Protein AF-A0A7J4INT4-F1 (afdb_monomer)

Foldseek 3Di:
DCLVALLNVLVVLCVVVVNDLVNLCVQQVPDSVVVVCVNVLHDDLVSLVRSQVVSVHDSVVSNCRSVVVPDPDD

Radius of gyration: 11.89 Å; Cα contacts (8 Å, |Δi|>4): 72; chains: 1; bounding box: 32×24×35 Å

Mean predicted aligned error: 5.92 Å

Secondary structure (DSSP, 8-state):
-----HHHHHHHHHHHHT--HHHHHHHHT--HHHHHHHTTT---HHHHHHHHHHTT--HHHHHHHHTT------

Structure (mmCIF, N/CA/C/O backbone):
data_AF-A0A7J4INT4-F1
#
_entry.id   AF-A0A7J4INT4-F1
#
loop_
_atom_site.group_PDB
_atom_site.id
_atom_site.type_symbol
_atom_site.label_atom_id
_atom_site.label_alt_id
_atom_site.label_comp_id
_atom_site.label_asym_id
_atom_site.label_entity_id
_atom_site.label_seq_id
_atom_site.pdbx_PDB_ins_code
_atom_site.Cartn_x
_atom_site.Cartn_y
_atom_site.Cartn_z
_atom_site.occupancy
_atom_site.B_iso_or_equiv
_atom_site.auth_seq_id
_atom_site.auth_comp_id
_atom_site.auth_asym_id
_atom_site.auth_atom_id
_atom_site.pdbx_PDB_model_num
ATOM 1 N N . MET A 1 1 ? 21.637 -5.446 -8.534 1.00 41.97 1 MET A N 1
ATOM 2 C CA . MET A 1 1 ? 21.193 -4.230 -9.238 1.00 41.97 1 MET A CA 1
ATOM 3 C C . MET A 1 1 ? 19.783 -3.999 -8.732 1.00 4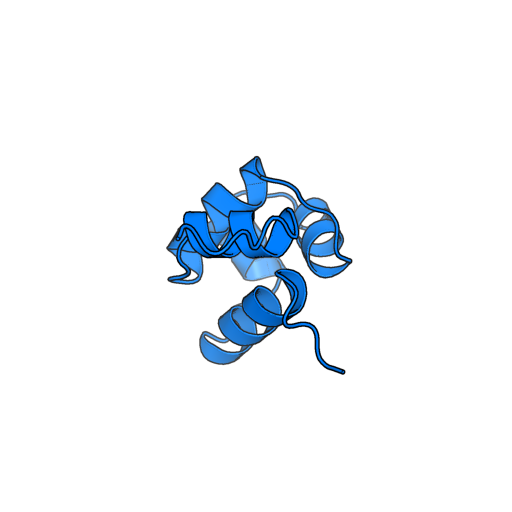1.97 1 MET A C 1
ATOM 5 O O . MET A 1 1 ? 18.926 -4.808 -9.049 1.00 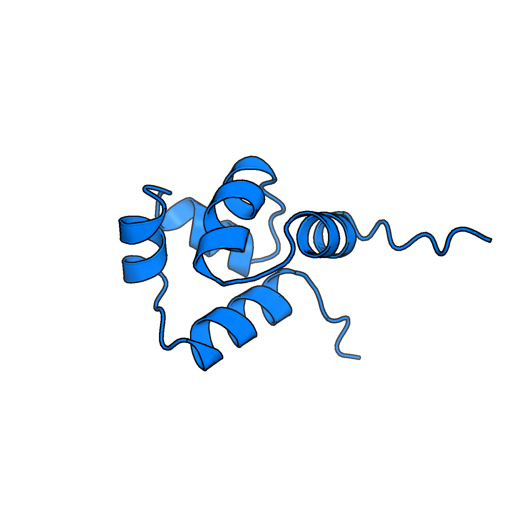41.97 1 MET A O 1
ATOM 9 N N . LEU A 1 2 ? 19.590 -3.082 -7.774 1.00 46.38 2 LEU A N 1
ATOM 10 C CA . LEU A 1 2 ? 18.245 -2.755 -7.293 1.00 46.38 2 LEU A CA 1
ATOM 11 C C . LEU A 1 2 ? 17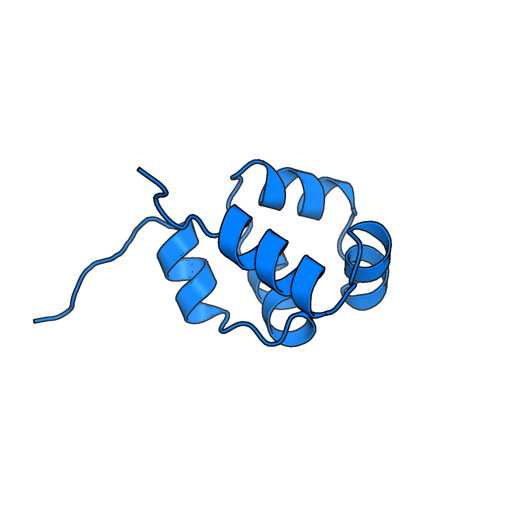.590 -1.926 -8.395 1.00 46.38 2 LEU A C 1
ATOM 13 O O . LEU A 1 2 ? 17.733 -0.709 -8.434 1.00 46.38 2 LEU A O 1
ATOM 17 N N . GLU A 1 3 ? 16.978 -2.607 -9.356 1.00 52.69 3 GLU A N 1
ATOM 18 C CA . GLU A 1 3 ? 15.914 -1.994 -10.136 1.00 52.69 3 GLU A CA 1
ATOM 19 C C . GLU A 1 3 ? 14.833 -1.640 -9.107 1.00 52.69 3 GLU A C 1
ATOM 21 O O . GLU A 1 3 ? 14.250 -2.535 -8.499 1.00 52.69 3 GLU A O 1
ATOM 26 N N . ASP A 1 4 ? 14.690 -0.348 -8.795 1.00 61.97 4 ASP A N 1
ATOM 27 C CA . ASP A 1 4 ? 13.731 0.189 -7.819 1.00 61.97 4 ASP A CA 1
ATOM 28 C C . ASP A 1 4 ? 12.315 -0.022 -8.392 1.00 61.97 4 ASP A C 1
ATOM 30 O O . ASP A 1 4 ? 11.696 0.861 -8.992 1.00 61.97 4 ASP A O 1
ATOM 34 N N . ASN A 1 5 ? 11.848 -1.268 -8.328 1.00 75.19 5 ASN A N 1
ATOM 35 C CA . ASN A 1 5 ? 10.527 -1.657 -8.782 1.00 75.19 5 ASN A CA 1
ATOM 36 C C . ASN A 1 5 ? 9.476 -1.045 -7.854 1.00 75.19 5 ASN A C 1
ATOM 38 O O . ASN A 1 5 ? 9.723 -0.765 -6.680 1.00 75.19 5 ASN A O 1
ATOM 42 N N . HIS A 1 6 ? 8.261 -0.889 -8.376 1.00 83.62 6 HIS A N 1
ATOM 43 C CA . HIS A 1 6 ? 7.111 -0.383 -7.627 1.00 83.62 6 HIS A CA 1
ATOM 44 C C . HIS A 1 6 ? 6.931 -1.061 -6.252 1.00 83.62 6 HIS A C 1
ATOM 46 O O . HIS A 1 6 ? 6.624 -0.381 -5.277 1.00 83.62 6 HIS A O 1
ATOM 52 N N . GLU A 1 7 ? 7.188 -2.366 -6.147 1.00 87.31 7 GLU A N 1
ATOM 53 C CA . GLU A 1 7 ? 7.144 -3.129 -4.894 1.00 87.31 7 GLU A CA 1
ATOM 54 C C . GLU A 1 7 ? 8.124 -2.619 -3.818 1.00 87.31 7 GLU A C 1
ATOM 56 O O . GLU A 1 7 ? 7.738 -2.513 -2.651 1.00 87.31 7 GLU A O 1
ATOM 61 N N . ASP A 1 8 ? 9.351 -2.228 -4.191 1.00 86.38 8 ASP A N 1
ATOM 62 C CA . ASP A 1 8 ? 10.348 -1.680 -3.261 1.00 86.38 8 ASP A CA 1
ATOM 63 C C . ASP A 1 8 ? 9.943 -0.277 -2.805 1.00 86.38 8 ASP A C 1
ATOM 65 O O . ASP A 1 8 ? 9.918 0.006 -1.604 1.00 86.38 8 ASP A O 1
ATOM 69 N N . ILE A 1 9 ? 9.493 0.567 -3.742 1.00 87.69 9 ILE A N 1
ATOM 70 C CA . ILE A 1 9 ? 8.982 1.914 -3.451 1.00 87.69 9 ILE A CA 1
ATOM 71 C C . ILE A 1 9 ? 7.834 1.837 -2.436 1.00 87.69 9 ILE A C 1
ATOM 73 O O . ILE A 1 9 ? 7.811 2.573 -1.444 1.00 87.69 9 ILE A O 1
ATOM 77 N N . ILE A 1 10 ? 6.896 0.912 -2.649 1.00 88.19 10 ILE A N 1
ATOM 78 C CA . ILE A 1 10 ? 5.747 0.702 -1.767 1.00 88.19 10 ILE A CA 1
ATOM 79 C C . ILE A 1 10 ? 6.208 0.176 -0.410 1.00 88.19 10 ILE A C 1
ATOM 81 O O . ILE A 1 10 ? 5.824 0.738 0.617 1.00 88.19 10 ILE A O 1
ATOM 85 N N . ALA A 1 11 ? 7.068 -0.845 -0.374 1.00 88.69 11 ALA A N 1
ATOM 86 C CA . ALA A 1 11 ? 7.597 -1.395 0.871 1.00 88.69 11 ALA A CA 1
ATOM 87 C C . ALA A 1 11 ? 8.346 -0.331 1.693 1.00 88.69 11 ALA A C 1
ATOM 89 O O . ALA A 1 11 ? 8.194 -0.254 2.918 1.00 88.69 11 ALA A O 1
ATOM 90 N N . LYS A 1 12 ? 9.106 0.541 1.028 1.00 88.25 12 LYS A N 1
ATOM 91 C CA . LYS A 1 12 ? 9.838 1.653 1.637 1.00 88.25 12 LYS A CA 1
ATOM 92 C C . LYS A 1 12 ? 8.900 2.726 2.177 1.00 88.25 12 LYS A C 1
ATOM 94 O O . LYS A 1 12 ? 9.088 3.172 3.310 1.00 88.25 12 LYS A O 1
ATOM 99 N N . ALA A 1 13 ? 7.858 3.091 1.431 1.00 90.12 13 ALA A N 1
ATOM 100 C CA . ALA A 1 13 ? 6.841 4.040 1.881 1.00 90.12 13 ALA A CA 1
ATOM 101 C C . ALA A 1 13 ? 6.036 3.504 3.073 1.00 90.12 13 ALA A C 1
ATOM 103 O O . ALA A 1 13 ? 5.813 4.227 4.047 1.00 90.12 13 ALA A O 1
ATOM 104 N N . MET A 1 14 ? 5.656 2.225 3.028 1.00 90.19 14 MET A N 1
ATOM 105 C CA . MET A 1 14 ? 4.999 1.514 4.126 1.00 90.19 14 MET A CA 1
ATOM 106 C C . MET A 1 14 ? 5.873 1.517 5.380 1.00 90.19 14 MET A C 1
ATOM 108 O O . MET A 1 14 ? 5.410 1.874 6.464 1.00 90.19 14 MET A O 1
ATOM 112 N N . ARG A 1 15 ? 7.163 1.192 5.237 1.00 89.19 15 ARG A N 1
ATOM 113 C CA . ARG A 1 15 ? 8.118 1.184 6.351 1.00 89.19 15 ARG A CA 1
ATOM 114 C C . ARG A 1 15 ? 8.360 2.586 6.914 1.00 89.19 15 ARG A C 1
ATOM 116 O O . ARG A 1 15 ? 8.391 2.740 8.133 1.00 89.19 15 ARG A O 1
ATOM 123 N N . GLY A 1 16 ? 8.474 3.597 6.053 1.00 90.06 16 GLY A N 1
ATOM 124 C CA . GLY A 1 16 ? 8.638 4.999 6.447 1.00 90.06 16 GLY A CA 1
ATOM 125 C C . GLY A 1 16 ? 7.437 5.554 7.215 1.00 90.06 16 GLY A C 1
ATOM 126 O O . GLY A 1 16 ? 7.610 6.308 8.168 1.00 90.06 16 GLY A O 1
ATOM 127 N N . GLN A 1 17 ? 6.225 5.124 6.858 1.00 88.38 17 GLN A N 1
ATOM 128 C CA . GLN A 1 17 ? 4.981 5.547 7.513 1.00 88.38 17 GLN A CA 1
ATOM 129 C C . GLN A 1 17 ? 4.516 4.604 8.627 1.00 88.38 17 GLN A C 1
ATOM 131 O O . GLN A 1 17 ? 3.503 4.872 9.267 1.00 88.38 17 GLN A O 1
ATOM 136 N N . LYS A 1 18 ? 5.251 3.512 8.882 1.00 89.88 18 LYS A N 1
ATOM 137 C CA . LYS A 1 18 ? 4.870 2.438 9.816 1.00 89.88 18 LYS A CA 1
ATOM 138 C C . LYS A 1 18 ? 3.487 1.836 9.515 1.00 89.88 18 LYS A C 1
ATOM 140 O O . LYS A 1 18 ? 2.794 1.385 10.423 1.00 89.88 18 LYS A O 1
ATOM 145 N N . ILE A 1 19 ? 3.103 1.800 8.240 1.00 90.56 19 ILE A N 1
ATOM 146 C CA . ILE A 1 19 ? 1.844 1.213 7.774 1.00 90.56 19 ILE A CA 1
ATOM 147 C C . ILE A 1 19 ? 2.106 -0.241 7.379 1.00 90.56 19 ILE A C 1
ATOM 149 O O . ILE A 1 19 ? 2.896 -0.526 6.483 1.00 90.56 19 ILE A O 1
ATOM 153 N N . GLY A 1 20 ? 1.441 -1.180 8.052 1.00 89.88 20 GLY A N 1
ATOM 154 C CA . GLY A 1 20 ? 1.480 -2.600 7.695 1.00 89.88 20 GLY A CA 1
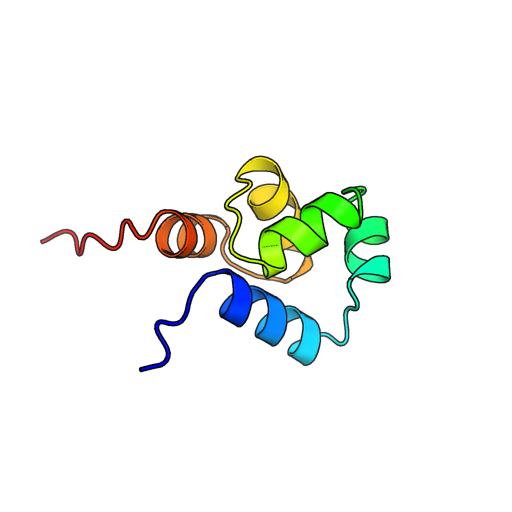ATOM 155 C C . GLY A 1 20 ? 0.479 -2.961 6.593 1.00 89.88 20 GLY A C 1
ATOM 156 O O . GLY A 1 20 ? -0.457 -2.214 6.327 1.00 89.88 20 GLY A O 1
ATOM 157 N N . LYS A 1 21 ? 0.616 -4.154 5.996 1.00 89.75 21 LYS A N 1
ATOM 158 C CA . LYS A 1 21 ? -0.287 -4.641 4.929 1.00 89.75 21 LYS A CA 1
ATOM 159 C C . LYS A 1 21 ? -1.761 -4.650 5.352 1.00 89.75 21 LYS A C 1
ATOM 161 O O . LYS A 1 21 ? -2.626 -4.249 4.588 1.00 89.75 21 LYS A O 1
ATOM 166 N N . ALA A 1 22 ? -2.034 -5.095 6.581 1.00 88.88 22 ALA A N 1
ATOM 167 C CA . ALA A 1 22 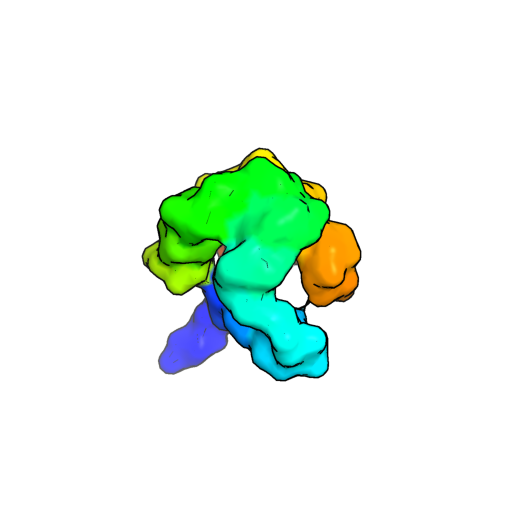? -3.389 -5.145 7.130 1.00 88.88 22 ALA A CA 1
ATOM 168 C C . ALA A 1 22 ? -3.980 -3.743 7.339 1.00 88.88 22 ALA A C 1
ATOM 170 O O . ALA A 1 22 ? -5.144 -3.517 7.041 1.00 88.88 22 ALA A O 1
ATOM 171 N N . MET A 1 23 ? -3.159 -2.795 7.797 1.00 91.69 23 MET A N 1
ATOM 172 C CA . MET A 1 23 ? -3.579 -1.408 7.978 1.00 91.69 23 MET A CA 1
ATOM 173 C C . MET A 1 23 ? -3.810 -0.721 6.630 1.00 91.69 23 MET A C 1
ATOM 175 O O . MET A 1 23 ? -4.787 -0.005 6.467 1.00 91.69 23 MET A O 1
ATOM 179 N N . LEU A 1 24 ? -2.953 -0.982 5.639 1.00 89.69 24 LEU A N 1
ATOM 180 C CA . LEU A 1 24 ? -3.142 -0.471 4.285 1.00 89.69 24 LEU A CA 1
ATOM 181 C C . LEU A 1 24 ? -4.435 -1.016 3.664 1.00 89.69 24 LEU A C 1
ATOM 183 O O . LEU A 1 24 ? -5.196 -0.236 3.103 1.00 89.69 24 LEU A O 1
ATOM 187 N N . ALA A 1 25 ? -4.710 -2.316 3.818 1.00 91.38 25 ALA A N 1
ATOM 188 C CA . ALA A 1 25 ? -5.959 -2.948 3.383 1.00 91.38 25 ALA A CA 1
ATOM 189 C C . ALA A 1 25 ? -7.190 -2.282 4.010 1.00 91.38 25 ALA A C 1
ATOM 191 O O . ALA A 1 25 ? -8.145 -1.971 3.306 1.00 91.38 25 ALA A O 1
ATOM 192 N N . ASP A 1 26 ? -7.145 -2.009 5.314 1.00 91.00 26 ASP A N 1
ATOM 193 C CA . ASP A 1 26 ? -8.232 -1.343 6.034 1.00 91.00 26 ASP A CA 1
ATOM 194 C C . ASP A 1 26 ? -8.457 0.099 5.541 1.00 91.00 26 ASP A C 1
ATOM 196 O O . ASP A 1 26 ? -9.569 0.465 5.158 1.00 91.00 26 ASP A O 1
ATOM 200 N N . LEU A 1 27 ? -7.380 0.887 5.433 1.00 90.25 27 LEU A N 1
ATOM 201 C CA . LEU A 1 27 ? -7.423 2.289 4.997 1.00 90.25 27 LEU A CA 1
ATOM 202 C C . LEU A 1 27 ? -7.912 2.458 3.555 1.00 90.25 27 LEU A C 1
ATOM 204 O O . LEU A 1 27 ? -8.578 3.437 3.227 1.00 90.25 27 LEU A O 1
ATOM 208 N N . THR A 1 28 ? -7.551 1.521 2.684 1.00 88.88 28 THR A N 1
ATOM 209 C CA . THR A 1 28 ? -7.821 1.592 1.239 1.00 88.88 28 THR A CA 1
ATOM 210 C C . THR A 1 28 ? -9.053 0.785 0.843 1.00 88.88 28 THR A C 1
ATOM 212 O O . THR A 1 28 ? -9.500 0.859 -0.298 1.00 88.88 28 THR A O 1
ATOM 215 N N . LYS A 1 29 ? -9.600 -0.004 1.778 1.00 90.06 29 LYS A N 1
ATOM 216 C CA . LYS A 1 29 ? -10.600 -1.054 1.536 1.00 90.06 29 LYS A CA 1
ATOM 217 C C . LYS A 1 29 ? -10.205 -2.054 0.447 1.00 90.06 29 LYS A C 1
ATOM 219 O O . LYS A 1 29 ? -11.061 -2.736 -0.116 1.00 90.06 29 LYS A O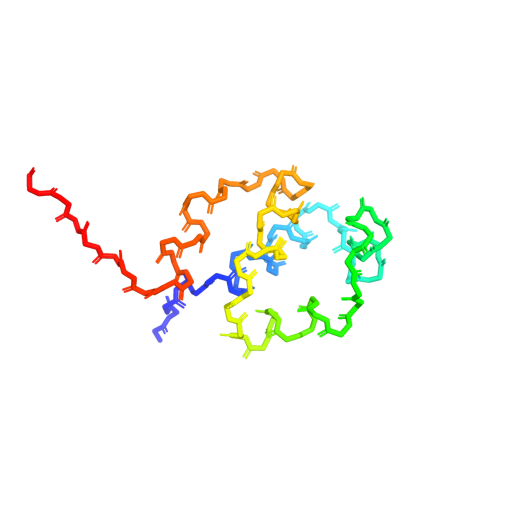 1
ATOM 224 N N . VAL A 1 30 ? -8.913 -2.158 0.156 1.00 89.69 30 VAL A N 1
ATOM 225 C CA . VAL A 1 30 ? -8.375 -3.142 -0.776 1.00 89.69 30 VAL A CA 1
ATOM 226 C C . VAL A 1 30 ? -8.183 -4.460 -0.039 1.00 89.69 30 VAL A C 1
ATOM 228 O O . VAL A 1 30 ? -7.799 -4.500 1.129 1.00 89.69 30 VAL A O 1
ATOM 231 N N . ASN A 1 31 ? -8.434 -5.568 -0.730 1.00 91.69 31 ASN A N 1
ATOM 232 C CA . ASN A 1 31 ? -8.205 -6.879 -0.153 1.00 91.69 31 ASN A CA 1
ATOM 233 C C . ASN A 1 31 ? -6.706 -7.082 0.128 1.00 91.69 31 ASN A C 1
ATOM 235 O O . ASN A 1 31 ? -5.860 -6.806 -0.722 1.00 91.69 31 ASN A O 1
ATOM 239 N N . LYS A 1 32 ? -6.365 -7.614 1.304 1.00 90.38 32 LYS A N 1
ATOM 240 C CA . LYS A 1 32 ? -4.970 -7.887 1.674 1.00 90.38 32 LYS A CA 1
ATOM 241 C C . LYS A 1 32 ? -4.265 -8.754 0.623 1.00 90.38 32 LYS A C 1
ATOM 243 O O . LYS A 1 32 ? -3.099 -8.507 0.343 1.00 90.38 32 LYS A O 1
ATOM 248 N N . ALA A 1 33 ? -4.974 -9.709 0.017 1.00 90.88 33 ALA A N 1
ATOM 249 C CA . ALA A 1 33 ? -4.429 -10.552 -1.047 1.00 90.88 33 ALA A CA 1
ATOM 250 C C . ALA A 1 33 ? -3.917 -9.734 -2.247 1.00 90.88 33 ALA A C 1
ATOM 252 O O . ALA A 1 33 ? -2.853 -10.030 -2.779 1.00 90.88 33 ALA A O 1
ATOM 253 N N . GLU A 1 34 ? -4.625 -8.669 -2.623 1.00 91.12 34 GLU A N 1
ATOM 254 C CA . GLU A 1 34 ? -4.238 -7.792 -3.732 1.00 91.12 34 GLU A CA 1
ATOM 255 C C . GLU A 1 34 ? -3.003 -6.957 -3.376 1.00 91.12 34 GLU A C 1
ATOM 257 O O . GLU A 1 34 ? -2.113 -6.781 -4.197 1.00 91.12 34 GLU A O 1
ATOM 262 N N . ILE A 1 35 ? -2.891 -6.506 -2.122 1.00 89.94 35 ILE A N 1
ATOM 263 C CA . ILE A 1 35 ? -1.679 -5.831 -1.629 1.00 89.94 35 ILE A CA 1
ATOM 264 C C . ILE A 1 35 ? -0.488 -6.794 -1.623 1.00 89.94 35 ILE A C 1
ATOM 266 O O . ILE A 1 35 ? 0.629 -6.400 -1.941 1.00 89.94 35 ILE A O 1
ATOM 270 N N . GLU A 1 36 ? -0.701 -8.058 -1.255 1.00 90.88 36 GLU A N 1
ATOM 271 C CA . GLU A 1 36 ? 0.364 -9.064 -1.274 1.00 90.88 36 GLU A CA 1
ATOM 272 C C . GLU A 1 36 ? 0.815 -9.406 -2.690 1.00 90.88 36 GLU A C 1
ATOM 274 O O . GLU A 1 36 ? 2.016 -9.527 -2.905 1.00 90.88 36 GLU A O 1
ATOM 279 N N . ARG A 1 37 ? -0.112 -9.475 -3.648 1.00 89.62 37 ARG A N 1
ATOM 280 C CA . ARG A 1 37 ? 0.194 -9.580 -5.080 1.00 89.62 37 ARG A CA 1
ATOM 281 C C . ARG A 1 37 ? 1.014 -8.398 -5.572 1.00 89.62 37 ARG A C 1
ATOM 283 O O . ARG A 1 37 ? 2.042 -8.590 -6.213 1.00 89.62 37 ARG A O 1
ATOM 290 N N . LEU A 1 38 ? 0.620 -7.189 -5.182 1.00 87.50 38 LEU A N 1
ATOM 291 C CA . LEU A 1 38 ? 1.331 -5.971 -5.544 1.00 87.50 38 LEU A CA 1
ATOM 292 C C . LEU A 1 38 ? 2.773 -5.941 -5.015 1.00 87.50 38 LEU A C 1
ATOM 294 O O . LEU A 1 38 ? 3.699 -5.542 -5.709 1.00 87.50 38 LEU A O 1
ATOM 298 N N . LEU A 1 39 ? 2.970 -6.406 -3.780 1.00 85.69 39 LEU A N 1
ATOM 299 C CA . LEU A 1 39 ? 4.294 -6.555 -3.167 1.00 85.69 39 LEU A CA 1
ATOM 300 C C . LEU A 1 39 ? 5.083 -7.763 -3.697 1.00 85.69 39 LEU A C 1
ATOM 302 O O . LEU A 1 39 ? 6.259 -7.895 -3.372 1.00 85.69 39 LEU A O 1
ATOM 306 N N . ALA A 1 40 ? 4.438 -8.656 -4.448 1.00 86.69 40 ALA A N 1
ATOM 307 C CA . ALA A 1 40 ? 5.072 -9.766 -5.152 1.00 86.69 40 ALA A CA 1
ATOM 308 C C . ALA A 1 40 ? 5.446 -9.403 -6.603 1.00 86.69 40 ALA A C 1
ATOM 310 O O . ALA A 1 40 ? 5.892 -10.278 -7.346 1.00 86.69 40 ALA A O 1
ATOM 311 N N . GLY A 1 41 ? 5.235 -8.143 -7.002 1.00 84.44 41 GLY A N 1
ATOM 312 C CA . GLY A 1 41 ? 5.579 -7.611 -8.319 1.00 84.44 41 GLY A CA 1
ATOM 313 C C . GLY A 1 41 ? 4.423 -7.597 -9.319 1.00 84.44 41 GLY A C 1
ATOM 314 O O . GLY A 1 41 ? 4.637 -7.281 -10.491 1.00 84.44 41 GLY A O 1
ATOM 315 N N . GLU A 1 42 ? 3.203 -7.940 -8.894 1.00 86.94 42 GLU A N 1
ATOM 316 C CA . GLU A 1 42 ? 2.021 -7.888 -9.753 1.00 86.94 42 GLU A CA 1
ATOM 317 C C . GLU A 1 42 ? 1.487 -6.457 -9.869 1.00 86.94 42 GLU A C 1
ATOM 319 O O . GLU A 1 42 ? 1.189 -5.788 -8.882 1.00 86.94 42 GLU A O 1
ATOM 324 N N . VAL A 1 43 ? 1.319 -5.975 -11.096 1.00 84.62 43 VAL A N 1
ATOM 325 C CA . VAL A 1 43 ? 0.900 -4.593 -11.343 1.00 84.62 43 VAL A CA 1
ATOM 326 C C . VAL A 1 43 ? -0.615 -4.511 -11.410 1.00 84.62 43 VAL A C 1
ATOM 328 O O . VAL A 1 43 ? -1.225 -4.836 -12.426 1.00 84.62 43 VAL A O 1
ATOM 331 N N . ILE A 1 44 ? -1.227 -4.033 -10.328 1.00 88.31 44 ILE A N 1
ATOM 332 C CA . ILE A 1 44 ? -2.677 -3.855 -10.244 1.00 88.31 44 ILE A CA 1
ATOM 333 C C . ILE A 1 44 ? -2.980 -2.357 -10.187 1.00 88.31 44 ILE A C 1
ATOM 335 O O . ILE A 1 44 ? -2.998 -1.751 -9.116 1.00 88.31 44 ILE A O 1
ATOM 339 N N . GLU A 1 45 ? -3.217 -1.742 -11.348 1.00 86.94 45 GLU A N 1
ATOM 340 C CA . GLU A 1 45 ? -3.374 -0.283 -11.487 1.00 86.94 45 GLU A CA 1
ATOM 341 C C . GLU A 1 45 ? -4.477 0.286 -10.581 1.00 86.94 45 GLU A C 1
ATOM 343 O O . GLU A 1 45 ? -4.290 1.319 -9.937 1.00 86.94 45 GLU A O 1
ATOM 348 N N . SER A 1 46 ? -5.605 -0.425 -10.453 1.00 88.88 46 SER A N 1
ATOM 349 C CA . SER A 1 46 ? -6.692 -0.031 -9.550 1.00 88.88 46 SER A CA 1
ATOM 350 C C . SER A 1 46 ? -6.254 0.004 -8.088 1.00 88.88 46 SER A C 1
ATOM 352 O O . SER A 1 46 ? -6.657 0.901 -7.359 1.00 88.88 46 SER A O 1
ATOM 354 N N . VAL A 1 47 ? -5.413 -0.935 -7.651 1.00 89.69 47 VAL A N 1
ATOM 355 C CA . VAL A 1 47 ? -4.905 -0.975 -6.273 1.00 89.69 47 VAL A CA 1
ATOM 356 C C . VAL A 1 47 ? -3.873 0.121 -6.067 1.00 89.69 47 VAL A C 1
ATOM 358 O O . VAL A 1 47 ? -3.972 0.865 -5.095 1.00 89.69 47 VAL A 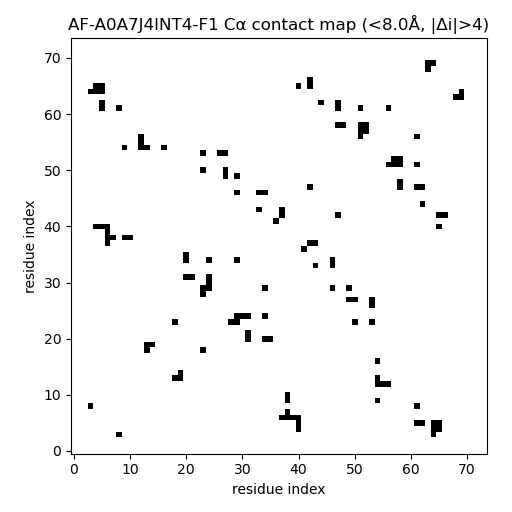O 1
ATOM 361 N N . ILE A 1 48 ? -2.932 0.267 -7.005 1.00 88.94 48 ILE A N 1
ATOM 362 C CA . ILE A 1 48 ? -1.904 1.315 -7.001 1.00 88.94 48 ILE A CA 1
ATOM 363 C C . ILE A 1 48 ? -2.551 2.694 -6.846 1.00 88.94 48 ILE A C 1
ATOM 365 O O . ILE A 1 48 ? -2.172 3.448 -5.951 1.00 88.94 48 ILE A O 1
ATOM 369 N N . SER A 1 49 ? -3.599 2.976 -7.623 1.00 89.31 49 SER A N 1
ATOM 370 C CA . SER A 1 49 ? -4.309 4.255 -7.575 1.00 89.31 49 SER A CA 1
ATOM 371 C C . SER A 1 49 ? -4.972 4.549 -6.230 1.00 89.31 49 SER A C 1
ATOM 373 O O . SER A 1 49 ? -5.187 5.719 -5.911 1.00 89.31 49 SER A O 1
ATOM 375 N N . VAL A 1 50 ? -5.304 3.523 -5.443 1.00 91.50 50 VAL A N 1
ATOM 376 C CA . VAL A 1 50 ? -5.934 3.686 -4.127 1.00 91.50 50 VAL A CA 1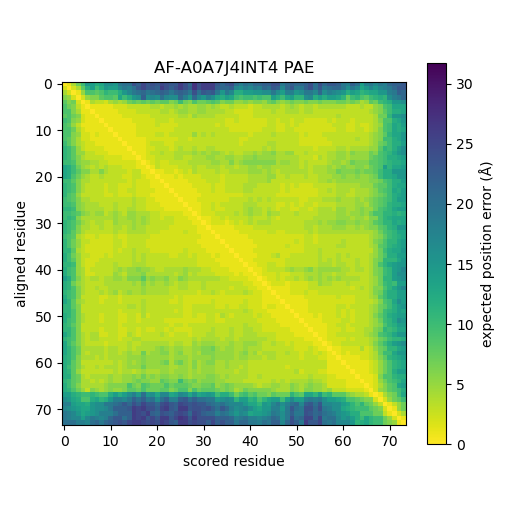
ATOM 377 C C . VAL A 1 50 ? -4.879 3.756 -3.020 1.00 91.50 50 VAL A C 1
ATOM 379 O O . VAL A 1 50 ? -4.991 4.586 -2.119 1.00 91.50 50 VAL A O 1
ATOM 382 N N . ILE A 1 51 ? -3.827 2.932 -3.078 1.00 90.44 51 ILE A N 1
ATOM 383 C CA . ILE A 1 51 ? -2.778 2.917 -2.046 1.00 90.44 51 ILE A CA 1
ATOM 384 C C . ILE A 1 51 ? -1.813 4.101 -2.168 1.00 90.44 51 ILE A C 1
ATOM 386 O O . ILE A 1 51 ? -1.284 4.552 -1.154 1.00 90.44 51 ILE A O 1
ATOM 390 N N . ALA A 1 52 ? -1.582 4.612 -3.382 1.00 90.31 52 ALA A N 1
ATOM 391 C CA . ALA A 1 52 ? -0.644 5.697 -3.642 1.00 90.31 52 ALA A CA 1
ATOM 392 C C . ALA A 1 52 ? -0.945 6.954 -2.803 1.00 90.31 52 ALA A C 1
ATOM 394 O O . ALA A 1 52 ? -0.070 7.356 -2.035 1.00 90.31 52 ALA A O 1
ATOM 395 N N . PRO A 1 53 ? -2.165 7.532 -2.820 1.00 89.69 53 PRO A N 1
ATOM 396 C CA . PRO A 1 53 ? -2.470 8.700 -1.992 1.00 89.69 53 PRO A CA 1
ATOM 397 C C . PRO A 1 53 ? -2.382 8.408 -0.487 1.00 89.69 53 PRO A C 1
ATOM 399 O O . PRO A 1 53 ? -1.951 9.272 0.277 1.00 89.69 53 PRO A O 1
ATOM 402 N N . VAL A 1 54 ? -2.725 7.190 -0.049 1.00 90.75 54 VAL A N 1
ATOM 403 C CA . VAL A 1 54 ? -2.636 6.778 1.365 1.00 90.75 54 VAL A CA 1
ATOM 404 C C . VAL A 1 54 ? -1.185 6.707 1.834 1.00 90.75 54 VAL A C 1
ATOM 406 O O . VAL A 1 54 ? -0.875 7.105 2.954 1.00 90.75 54 VAL A O 1
ATOM 409 N N . LEU A 1 55 ? -0.288 6.254 0.960 1.00 88.50 55 LEU A N 1
ATOM 410 C CA . LEU A 1 55 ? 1.146 6.199 1.208 1.00 88.50 55 LEU A CA 1
ATOM 411 C C . LEU A 1 55 ? 1.873 7.500 0.828 1.00 88.50 55 LEU A C 1
ATOM 413 O O . LEU A 1 55 ? 3.103 7.524 0.887 1.00 88.50 55 LEU A O 1
ATOM 417 N N . LYS A 1 56 ? 1.155 8.570 0.456 1.00 88.25 56 LYS A N 1
ATOM 418 C CA . LYS A 1 56 ? 1.735 9.828 -0.051 1.00 88.25 56 LYS A CA 1
ATOM 419 C C . LYS A 1 56 ? 2.732 9.612 -1.199 1.00 88.25 56 LYS A C 1
ATOM 421 O O . LYS A 1 56 ? 3.756 10.286 -1.282 1.00 88.25 56 LYS A O 1
ATOM 426 N N . LEU A 1 57 ? 2.436 8.643 -2.054 1.00 87.81 57 LEU A N 1
ATOM 427 C CA . LEU A 1 57 ? 3.177 8.335 -3.266 1.00 87.81 57 LEU A CA 1
ATOM 428 C C . LEU A 1 57 ? 2.460 8.926 -4.481 1.00 87.81 57 LEU A C 1
ATOM 430 O O . LEU A 1 57 ? 1.230 8.972 -4.535 1.00 87.81 57 LEU A O 1
ATOM 434 N N . ASP A 1 58 ? 3.237 9.323 -5.484 1.00 87.94 58 ASP A N 1
ATOM 435 C CA . ASP A 1 58 ? 2.708 9.722 -6.784 1.00 87.94 58 ASP A CA 1
ATOM 436 C C . ASP A 1 58 ? 2.220 8.494 -7.555 1.00 87.94 58 ASP A C 1
ATOM 438 O O . ASP A 1 58 ? 3.019 7.646 -7.957 1.00 87.94 58 ASP A O 1
ATOM 442 N N . ASN A 1 59 ? 0.907 8.427 -7.790 1.00 86.75 59 ASN A N 1
ATOM 443 C CA . ASN A 1 59 ? 0.271 7.349 -8.550 1.00 86.75 59 ASN A CA 1
ATOM 444 C C . ASN A 1 59 ? 0.917 7.171 -9.932 1.00 86.75 59 ASN A C 1
ATOM 446 O O . ASN A 1 59 ? 1.263 6.062 -10.320 1.00 86.75 59 ASN A O 1
ATOM 450 N N . ASP A 1 60 ? 1.152 8.282 -10.633 1.00 83.62 60 ASP A N 1
ATOM 451 C CA . ASP A 1 60 ? 1.735 8.289 -11.976 1.00 83.62 60 ASP A CA 1
ATOM 452 C C . ASP A 1 60 ? 3.141 7.674 -11.982 1.00 83.62 60 ASP A C 1
ATOM 454 O O . ASP A 1 60 ? 3.426 6.761 -12.751 1.00 83.62 60 ASP A O 1
ATOM 458 N N . LYS A 1 61 ? 4.004 8.080 -11.038 1.00 82.25 61 LYS A N 1
ATOM 459 C CA . LYS A 1 61 ? 5.347 7.499 -10.897 1.00 82.25 61 LYS A CA 1
ATOM 460 C C . LYS A 1 61 ? 5.301 6.018 -10.562 1.00 82.25 61 LYS A C 1
ATOM 462 O O . LYS A 1 61 ? 6.101 5.257 -11.098 1.00 82.25 61 LYS A O 1
ATOM 467 N N . LEU A 1 62 ? 4.383 5.613 -9.688 1.00 83.12 62 LEU A N 1
ATOM 468 C CA . LEU A 1 62 ? 4.226 4.211 -9.324 1.00 83.12 62 LEU A CA 1
ATOM 469 C C . LEU A 1 62 ? 3.776 3.375 -10.521 1.00 83.12 62 LEU A C 1
ATOM 471 O O . LEU A 1 62 ? 4.339 2.311 -10.742 1.00 83.12 62 LEU A O 1
ATOM 475 N N . LEU A 1 63 ? 2.817 3.867 -11.308 1.00 83.62 63 LEU A N 1
ATOM 476 C CA . LEU A 1 63 ? 2.350 3.219 -12.533 1.00 83.62 63 LEU A CA 1
ATOM 477 C C . LEU A 1 63 ? 3.453 3.136 -13.591 1.00 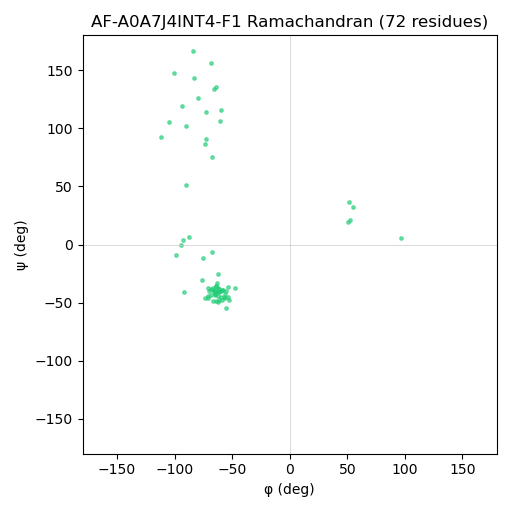83.62 63 LEU A C 1
ATOM 479 O O . LEU A 1 63 ? 3.607 2.087 -14.206 1.00 83.62 63 LEU A O 1
ATOM 483 N N . ILE A 1 64 ? 4.258 4.188 -13.761 1.00 79.81 64 ILE A N 1
ATOM 484 C CA . ILE A 1 64 ? 5.415 4.199 -14.672 1.00 79.81 64 ILE A CA 1
ATOM 485 C C . ILE A 1 64 ? 6.451 3.149 -14.243 1.00 79.81 64 ILE A C 1
ATOM 487 O O . ILE A 1 64 ? 6.871 2.327 -15.060 1.00 79.81 64 ILE A O 1
ATOM 491 N N . SER A 1 65 ? 6.824 3.129 -12.957 1.00 77.50 65 SER A N 1
ATOM 492 C CA . SER A 1 65 ? 7.731 2.118 -12.397 1.00 77.50 65 SER A CA 1
ATOM 493 C C . SER A 1 65 ? 7.152 0.706 -12.497 1.00 77.50 65 SER A C 1
ATOM 495 O O . SER A 1 65 ? 7.886 -0.245 -12.756 1.00 77.50 65 SER A O 1
ATOM 497 N N . ALA A 1 66 ? 5.842 0.549 -12.308 1.00 78.75 66 ALA A N 1
ATOM 498 C CA . ALA A 1 66 ? 5.166 -0.739 -12.364 1.00 78.75 66 ALA A CA 1
ATOM 499 C C . ALA A 1 66 ? 5.087 -1.281 -13.796 1.00 78.75 66 ALA A C 1
ATOM 501 O O . ALA A 1 66 ? 5.458 -2.424 -14.048 1.00 78.75 66 ALA A O 1
ATOM 502 N N . ARG A 1 67 ? 4.713 -0.441 -14.764 1.00 74.88 67 ARG A N 1
ATOM 503 C CA . ARG A 1 67 ? 4.672 -0.795 -16.189 1.00 74.88 67 ARG A CA 1
ATOM 504 C C . ARG A 1 67 ? 6.054 -1.045 -16.799 1.00 74.88 67 ARG A C 1
ATOM 506 O O . ARG A 1 67 ? 6.128 -1.436 -17.959 1.00 74.88 67 ARG A O 1
ATOM 513 N N . LYS A 1 68 ? 7.143 -0.803 -16.049 1.00 65.31 68 LYS A N 1
ATOM 514 C CA . LYS A 1 68 ? 8.529 -0.726 -16.554 1.00 65.31 68 LYS A CA 1
ATOM 515 C C . LYS A 1 68 ? 8.667 0.203 -17.762 1.00 65.31 68 LYS A C 1
ATOM 517 O O . LYS A 1 68 ? 9.649 0.150 -18.497 1.00 65.31 68 LYS A O 1
ATOM 522 N N . GLU A 1 69 ? 7.694 1.083 -17.951 1.00 51.41 69 GLU A N 1
ATOM 523 C CA . GLU A 1 69 ? 7.596 1.980 -19.087 1.00 51.41 69 GLU A CA 1
ATOM 524 C C . GLU A 1 69 ? 8.324 3.271 -18.726 1.00 51.41 69 GLU A C 1
ATOM 526 O O . GLU A 1 69 ? 7.794 4.378 -18.799 1.00 51.41 69 GLU A O 1
ATOM 531 N N . TRP A 1 70 ? 9.569 3.129 -18.263 1.00 46.50 70 TRP A N 1
ATOM 532 C CA . TRP A 1 70 ? 10.460 4.266 -18.164 1.00 46.50 70 TRP A CA 1
ATOM 533 C C . TRP A 1 70 ? 10.887 4.640 -19.581 1.00 46.50 70 TRP A C 1
ATOM 535 O O . TRP A 1 70 ? 11.865 4.126 -20.116 1.00 46.50 70 TRP A O 1
ATOM 545 N N . SER A 1 71 ? 10.119 5.531 -20.201 1.00 43.91 71 SER A N 1
ATOM 546 C CA . SER A 1 71 ? 10.531 6.217 -21.418 1.00 43.91 71 SER A CA 1
ATOM 547 C C . SER A 1 71 ? 10.911 7.645 -21.028 1.00 43.91 71 SER A C 1
ATOM 549 O O . SER A 1 71 ? 10.011 8.444 -20.747 1.00 43.91 71 SER A O 1
ATOM 551 N N . PRO A 1 72 ? 12.206 8.016 -20.973 1.00 43.38 72 PRO A N 1
ATOM 552 C CA . PRO A 1 72 ? 12.552 9.427 -20.908 1.00 43.38 72 PRO A CA 1
ATOM 553 C C . PRO A 1 72 ? 11.981 10.080 -22.173 1.00 43.38 72 PRO A C 1
ATOM 555 O O . PRO A 1 72 ? 12.342 9.706 -23.289 1.00 43.38 72 PRO A O 1
ATOM 558 N N . LYS A 1 73 ? 11.017 10.995 -22.017 1.00 47.19 73 LYS A N 1
ATOM 559 C CA . LYS A 1 73 ? 10.623 11.861 -23.132 1.00 47.19 73 LYS A CA 1
ATOM 560 C C . LYS A 1 73 ? 11.822 12.767 -23.469 1.00 47.19 73 LYS A C 1
ATOM 562 O O . LYS A 1 73 ? 12.434 13.268 -22.522 1.00 47.19 73 LYS A O 1
ATOM 567 N N . PRO A 1 74 ? 12.171 12.916 -24.760 1.00 52.84 74 PRO A N 1
ATOM 568 C CA . PRO A 1 74 ? 13.272 13.764 -25.217 1.00 52.84 74 PRO A CA 1
ATOM 569 C C . PRO A 1 74 ? 13.006 15.255 -24.987 1.00 52.84 74 PRO A C 1
ATOM 571 O O . PRO A 1 74 ? 11.817 15.639 -24.874 1.00 52.84 74 PRO A O 1
#

Sequence (74 aa):
MLEDNHEDIIAKAMRGQKIGKAMLADLTKVNKAEIERLLAGEVIESVISVIAPVLKLDNDKLLISARKEWSPKP

Solvent-accessible surface area (backbone atoms only — not comparable to full-atom values): 4333 Å² total; per-residue (Å²): 131,86,74,78,37,39,35,54,55,48,52,49,39,27,60,74,69,71,49,49,67,69,54,48,18,64,77,55,71,43,57,52,67,57,55,52,40,30,60,70,66,45,79,50,67,77,55,45,62,49,46,18,66,78,56,74,42,62,43,68,59,42,49,32,41,50,69,67,58,78,66,84,78,131

Nearest PDB structures (foldseek):
  2cro-assembly1_A  TM=8.708E-01  e=6.426E-02  Phage 434
  3fym-assembly1_A  TM=8.675E-01  e=1.797E-01  Staphylococcus aureus subsp. aureus Mu50
  6b9r-assembly1_D  TM=8.306E-01  e=1.697E-01  Streptomyces albus
  2icp-assembly1_A  TM=8.538E-01  e=4.747E-01  Escherichia coli CFT073
  4ghj-assembly1_A  TM=7.633E-01  e=4.235E-01  Vibrio vulnificus CMCP6

pLDDT: mean 82.11, std 14.02, range [41.97, 91.69]